Protein AF-A0A2N1M2Q6-F1 (afdb_monomer_lite)

pLDDT: mean 90.95, std 6.8, range [51.56, 96.12]

Structure (mmCIF, N/CA/C/O backbone):
data_AF-A0A2N1M2Q6-F1
#
_entry.id   AF-A0A2N1M2Q6-F1
#
loop_
_atom_site.group_PDB
_atom_site.id
_atom_site.type_symbol
_atom_site.label_atom_id
_atom_site.label_alt_id
_atom_site.label_comp_id
_atom_site.label_asym_id
_atom_site.label_entity_id
_atom_site.label_seq_id
_atom_site.pdbx_PDB_ins_code
_atom_site.Cartn_x
_atom_site.Cartn_y
_atom_site.Cartn_z
_atom_site.occupancy
_atom_site.B_iso_or_equiv
_atom_site.auth_seq_id
_atom_site.auth_comp_id
_atom_site.auth_asym_id
_atom_site.auth_atom_id
_atom_site.pdbx_PDB_model_num
ATOM 1 N N . ASN A 1 1 ? -7.841 7.164 20.664 1.00 51.56 1 ASN A N 1
ATOM 2 C CA . ASN A 1 1 ? -8.918 8.031 20.147 1.00 51.56 1 ASN A CA 1
ATOM 3 C C . ASN A 1 1 ? -9.054 7.736 18.655 1.00 51.56 1 ASN A C 1
ATOM 5 O O . ASN A 1 1 ? -8.252 8.234 17.885 1.00 51.56 1 ASN A O 1
ATOM 9 N N . LEU A 1 2 ? -9.944 6.811 18.271 1.00 65.25 2 LEU A N 1
ATOM 10 C CA . LEU A 1 2 ? -10.084 6.329 16.882 1.00 65.25 2 LEU A CA 1
ATOM 11 C C . LEU A 1 2 ? -11.074 7.168 16.055 1.00 65.25 2 LEU A C 1
ATOM 13 O O . LEU A 1 2 ? -11.185 6.962 14.854 1.00 65.25 2 LEU A O 1
ATOM 17 N N . GLN A 1 3 ? -11.792 8.112 16.676 1.00 76.81 3 GLN A N 1
ATOM 18 C CA . GLN A 1 3 ? -12.879 8.841 16.012 1.00 76.81 3 GLN A CA 1
ATOM 19 C C . GLN A 1 3 ? -12.413 9.817 14.923 1.00 76.81 3 GLN A C 1
ATOM 21 O O . GLN A 1 3 ? -13.211 10.201 14.077 1.00 76.81 3 GLN A O 1
ATOM 26 N N . SER A 1 4 ? -11.136 10.205 14.919 1.00 84.25 4 SER A N 1
ATOM 27 C CA . SER A 1 4 ? -10.545 11.051 13.876 1.00 84.25 4 SER A CA 1
ATOM 28 C C . SER A 1 4 ? -9.769 10.268 12.815 1.00 84.25 4 SER A C 1
ATOM 30 O O . SER A 1 4 ? -9.248 10.875 11.878 1.00 84.25 4 SER A O 1
ATOM 32 N N . ALA A 1 5 ? -9.656 8.941 12.949 1.00 86.00 5 ALA A N 1
ATOM 33 C CA . ALA A 1 5 ? -8.937 8.131 11.978 1.00 86.00 5 ALA A CA 1
ATOM 34 C C . ALA A 1 5 ? -9.728 8.067 10.667 1.00 86.00 5 ALA A C 1
ATOM 36 O O . ALA A 1 5 ? -10.920 7.760 10.657 1.00 86.00 5 ALA A O 1
ATOM 37 N N . LYS A 1 6 ? -9.053 8.346 9.552 1.00 91.06 6 LYS A N 1
ATOM 38 C CA . LYS A 1 6 ? -9.618 8.162 8.216 1.00 91.06 6 LYS A CA 1
ATOM 39 C C . LYS A 1 6 ? -9.254 6.767 7.724 1.00 91.06 6 LYS A C 1
ATOM 41 O O . LYS A 1 6 ? -8.096 6.368 7.815 1.00 91.06 6 LYS A O 1
ATOM 46 N N . VAL A 1 7 ? -10.241 6.035 7.216 1.00 90.62 7 VAL A N 1
ATOM 47 C CA . VAL A 1 7 ? -10.076 4.658 6.734 1.00 90.62 7 VAL A CA 1
ATOM 48 C C . VAL A 1 7 ? -10.533 4.583 5.286 1.00 90.62 7 VAL A C 1
ATOM 50 O O . VAL A 1 7 ? -11.584 5.119 4.940 1.00 90.62 7 VAL A O 1
ATOM 53 N N . GLY A 1 8 ? -9.725 3.936 4.447 1.00 90.62 8 GLY A N 1
ATOM 54 C CA . GLY A 1 8 ? -10.039 3.673 3.048 1.00 90.62 8 GLY A CA 1
ATOM 55 C C . GLY A 1 8 ? -10.245 2.180 2.825 1.00 90.62 8 GLY A C 1
ATOM 56 O O . GLY A 1 8 ? -9.461 1.367 3.310 1.00 90.62 8 GLY A O 1
ATOM 57 N N . TYR A 1 9 ? -11.294 1.831 2.087 1.00 92.88 9 TYR A N 1
ATOM 58 C CA . TYR A 1 9 ? -11.591 0.462 1.662 1.00 92.88 9 TYR A CA 1
ATOM 59 C C . TYR A 1 9 ? -11.471 0.375 0.143 1.00 92.88 9 TYR A C 1
ATOM 61 O O . TYR A 1 9 ? -11.612 1.392 -0.532 1.00 92.88 9 TYR A O 1
ATOM 69 N N . SER A 1 10 ? -11.211 -0.816 -0.398 1.00 93.88 10 SER A N 1
ATOM 70 C CA . SER A 1 10 ? -11.213 -0.966 -1.854 1.00 93.88 10 SER A CA 1
ATOM 71 C C . SER A 1 10 ? -12.609 -0.687 -2.415 1.00 93.88 10 SER A C 1
ATOM 73 O O . SER A 1 10 ? -13.612 -1.088 -1.824 1.00 93.88 10 SER A O 1
ATOM 75 N N . ASN A 1 11 ? -12.656 -0.052 -3.583 1.00 93.88 11 ASN A N 1
ATOM 76 C CA . ASN A 1 11 ? -13.874 0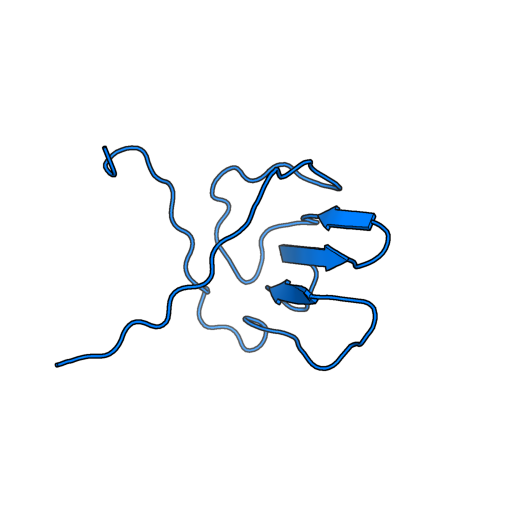.225 -4.338 1.00 93.88 11 ASN A CA 1
ATOM 77 C C . ASN A 1 11 ? -14.498 -1.038 -4.970 1.00 93.88 11 ASN A C 1
ATOM 79 O O . ASN A 1 11 ? -15.551 -0.942 -5.595 1.00 93.88 11 ASN A O 1
ATOM 83 N N . GLY A 1 12 ? -13.880 -2.214 -4.797 1.00 92.19 12 GLY A N 1
ATOM 84 C CA . GLY A 1 12 ? -14.378 -3.489 -5.322 1.00 92.19 12 GLY A CA 1
ATOM 85 C C . GLY A 1 12 ? -14.010 -3.749 -6.784 1.00 92.19 12 GLY A C 1
ATOM 86 O O . GLY A 1 12 ? -14.654 -4.575 -7.427 1.00 92.19 12 GLY A O 1
ATOM 87 N N . ASP A 1 13 ? -13.006 -3.045 -7.308 1.00 90.06 13 ASP A N 1
ATOM 88 C CA . ASP A 1 13 ? -12.417 -3.335 -8.614 1.00 90.06 13 ASP A CA 1
ATOM 89 C C . ASP A 1 13 ? -11.431 -4.518 -8.553 1.00 90.06 13 ASP A C 1
ATOM 91 O O . ASP A 1 13 ? -11.156 -5.088 -7.496 1.00 90.06 13 ASP A O 1
ATOM 95 N N . GLU A 1 14 ? -10.888 -4.900 -9.707 1.00 92.19 14 GLU A N 1
ATOM 96 C CA . GLU A 1 14 ? -9.914 -5.991 -9.834 1.00 92.19 14 GLU A CA 1
ATOM 97 C C . GLU A 1 14 ? -8.469 -5.577 -9.497 1.00 92.19 14 GLU A C 1
ATOM 99 O O . GLU A 1 14 ? -7.542 -6.374 -9.633 1.00 92.19 14 GLU A O 1
ATOM 104 N N . PHE A 1 15 ? -8.260 -4.340 -9.035 1.00 91.69 15 PHE A N 1
ATOM 105 C CA . PHE A 1 15 ? -6.943 -3.714 -8.915 1.00 91.69 15 PHE A CA 1
ATOM 106 C C . PHE A 1 15 ? -6.512 -3.467 -7.465 1.00 91.69 15 PHE A C 1
ATOM 108 O O . PHE A 1 15 ? -5.499 -2.806 -7.233 1.00 91.69 15 PHE A O 1
ATOM 115 N N . SER A 1 16 ? -7.227 -4.010 -6.474 1.00 93.19 16 SER A N 1
ATOM 116 C CA . SER A 1 16 ? -7.005 -3.703 -5.055 1.00 93.19 16 SER A CA 1
ATOM 117 C C . SER A 1 16 ? -5.557 -3.926 -4.601 1.00 93.19 16 SER A C 1
ATOM 119 O O . SER A 1 16 ? -4.949 -3.016 -4.045 1.00 93.19 16 SER A O 1
ATOM 121 N N . ILE A 1 17 ? -4.986 -5.109 -4.850 1.00 91.75 17 ILE A N 1
ATOM 122 C CA . ILE A 1 17 ? -3.646 -5.494 -4.382 1.00 91.75 17 ILE A CA 1
ATOM 123 C C . ILE A 1 17 ? -2.810 -5.977 -5.560 1.00 91.75 17 ILE A C 1
ATOM 125 O O . ILE A 1 17 ? -3.251 -6.817 -6.340 1.00 91.75 17 ILE A O 1
ATOM 129 N N . TYR A 1 18 ? -1.572 -5.499 -5.640 1.00 88.38 18 TYR A N 1
ATOM 130 C CA . TYR A 1 18 ? -0.561 -6.027 -6.548 1.00 88.38 18 TYR A CA 1
ATOM 131 C C . TYR A 1 18 ? 0.601 -6.607 -5.732 1.00 88.38 18 TYR A C 1
ATOM 133 O O . TYR A 1 18 ? 0.969 -6.072 -4.690 1.00 88.38 18 TYR A O 1
ATOM 141 N N . GLY A 1 19 ? 1.187 -7.718 -6.179 1.00 84.81 19 GLY A N 1
ATOM 142 C CA . GLY A 1 19 ? 2.242 -8.411 -5.439 1.00 84.81 19 GLY A CA 1
ATOM 143 C C . GLY A 1 19 ? 3.229 -9.139 -6.345 1.00 84.81 19 GLY A C 1
ATOM 144 O O . GLY A 1 19 ? 3.030 -9.237 -7.552 1.00 84.81 19 GLY A O 1
ATOM 145 N N . GLY A 1 20 ? 4.311 -9.653 -5.752 1.00 82.75 20 GLY A N 1
ATOM 146 C CA . GLY A 1 20 ? 5.301 -10.486 -6.449 1.00 82.75 20 GLY A CA 1
ATOM 147 C C . GLY A 1 20 ? 6.454 -9.735 -7.125 1.00 82.75 20 GLY A C 1
ATOM 148 O O . GLY A 1 20 ? 7.275 -10.365 -7.785 1.00 82.75 20 GLY A O 1
ATOM 149 N N . ASN A 1 21 ? 6.564 -8.413 -6.953 1.00 87.94 21 ASN A N 1
ATOM 150 C CA . ASN A 1 21 ? 7.708 -7.643 -7.448 1.00 87.94 21 ASN A CA 1
ATOM 151 C C . ASN A 1 21 ? 8.732 -7.402 -6.329 1.00 87.94 21 ASN A C 1
ATOM 153 O O . ASN A 1 21 ? 8.438 -6.709 -5.363 1.00 87.94 21 ASN A O 1
ATOM 157 N N . ILE A 1 22 ? 9.951 -7.920 -6.498 1.00 91.12 22 ILE A N 1
ATOM 158 C CA . ILE A 1 22 ? 11.039 -7.834 -5.508 1.00 91.12 22 ILE A CA 1
ATOM 159 C C . ILE A 1 22 ? 11.487 -6.399 -5.176 1.00 91.12 22 ILE A C 1
ATOM 161 O O . ILE A 1 22 ? 12.069 -6.162 -4.123 1.00 91.12 22 ILE A O 1
ATOM 165 N N . ASN A 1 23 ? 11.213 -5.430 -6.052 1.00 93.12 23 ASN A N 1
ATOM 166 C CA . ASN A 1 23 ? 11.587 -4.029 -5.840 1.00 93.12 23 ASN A CA 1
ATOM 1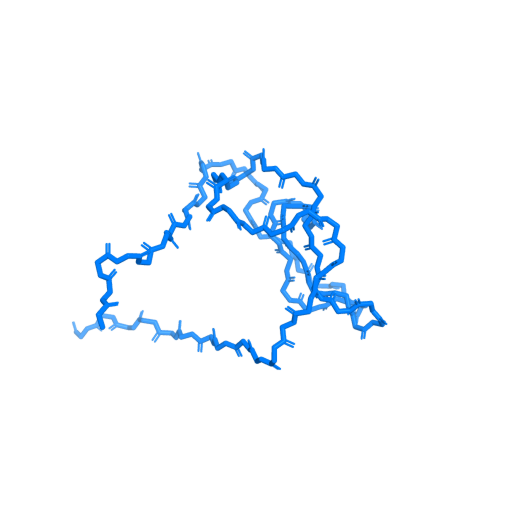67 C C . ASN A 1 23 ? 10.579 -3.254 -4.975 1.00 93.12 23 ASN A C 1
ATOM 169 O O . ASN A 1 23 ? 10.754 -2.050 -4.747 1.00 93.12 23 ASN A O 1
ATOM 173 N N . TYR A 1 24 ? 9.522 -3.923 -4.511 1.00 92.81 24 TYR A N 1
ATOM 174 C CA . TYR A 1 24 ? 8.426 -3.308 -3.781 1.00 92.81 24 TYR A CA 1
ATOM 175 C C . TYR A 1 24 ? 8.003 -4.149 -2.575 1.00 92.81 24 TYR A C 1
ATOM 177 O O . TYR A 1 24 ? 8.106 -5.373 -2.571 1.00 92.81 24 TYR A O 1
ATOM 185 N N . GLY A 1 25 ? 7.527 -3.457 -1.544 1.00 91.94 25 GLY A N 1
ATOM 186 C CA . GLY A 1 25 ? 6.787 -4.040 -0.434 1.00 91.94 25 GLY A CA 1
ATOM 187 C C . GLY A 1 25 ? 5.289 -4.091 -0.766 1.00 91.94 25 GLY A C 1
ATOM 188 O O . GLY A 1 25 ? 4.917 -4.557 -1.844 1.00 91.94 25 GLY A O 1
ATOM 189 N N . PRO A 1 26 ? 4.410 -3.600 0.126 1.00 92.44 26 PRO A N 1
ATOM 190 C CA . PRO A 1 26 ? 2.983 -3.489 -0.162 1.00 92.44 26 PRO A CA 1
ATOM 191 C C . PRO A 1 26 ? 2.689 -2.578 -1.362 1.00 92.44 26 PRO A C 1
ATOM 193 O O . PRO A 1 26 ? 3.248 -1.483 -1.462 1.00 92.44 26 PRO A O 1
ATOM 196 N N . LEU A 1 27 ? 1.782 -3.016 -2.238 1.00 94.62 27 LEU A N 1
ATOM 197 C CA . LEU A 1 27 ? 1.290 -2.262 -3.391 1.00 94.62 27 LEU A CA 1
ATOM 198 C C . LEU A 1 27 ? -0.238 -2.376 -3.484 1.00 94.62 27 LEU A C 1
ATOM 200 O O . LEU A 1 27 ? -0.793 -3.475 -3.496 1.00 94.62 27 LEU A O 1
ATOM 204 N N . PHE A 1 28 ? -0.902 -1.227 -3.589 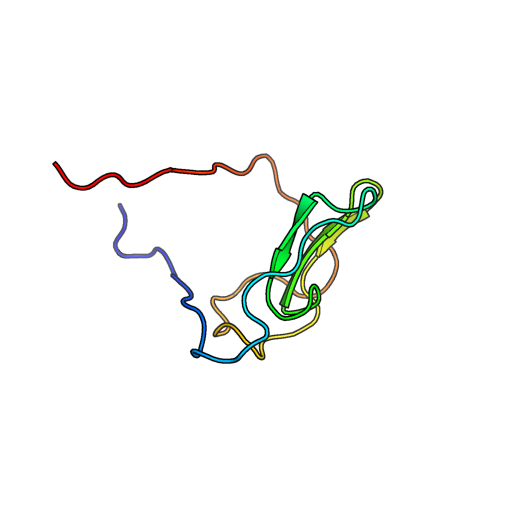1.00 94.88 28 PHE A N 1
ATOM 205 C CA . PHE A 1 28 ? -2.355 -1.077 -3.625 1.00 94.88 28 PHE A CA 1
ATOM 206 C C . PHE A 1 28 ? -2.785 -0.300 -4.879 1.00 94.88 28 PHE A C 1
ATOM 208 O O . PHE A 1 28 ? -2.062 0.594 -5.326 1.00 94.88 28 PHE A O 1
ATOM 215 N N . GLY A 1 29 ? -3.946 -0.635 -5.452 1.00 94.00 29 GLY A N 1
ATOM 216 C CA . GLY A 1 29 ? -4.521 0.043 -6.626 1.00 94.00 29 GLY A CA 1
ATOM 217 C C . GLY A 1 29 ? -3.613 -0.032 -7.852 1.00 94.00 29 GLY A C 1
ATOM 218 O O . GLY A 1 29 ? -3.020 0.970 -8.255 1.00 94.00 29 GLY A O 1
ATOM 219 N N . SER A 1 30 ? -3.388 -1.242 -8.377 1.00 87.19 30 SER A N 1
ATOM 220 C CA . SER A 1 30 ? -2.409 -1.521 -9.447 1.00 87.19 30 SER A CA 1
ATOM 221 C C . SER A 1 30 ? -0.990 -1.005 -9.147 1.00 87.19 30 SER A C 1
ATOM 223 O O . SER A 1 30 ? -0.207 -0.731 -10.057 1.00 87.19 30 SER A O 1
ATOM 225 N N . GLY A 1 31 ? -0.665 -0.824 -7.862 1.00 85.25 31 GLY A N 1
ATOM 226 C CA . GLY A 1 31 ? 0.610 -0.286 -7.388 1.00 85.25 31 GLY A CA 1
ATOM 227 C C . GLY A 1 31 ? 0.790 1.224 -7.558 1.00 85.25 31 GLY A C 1
ATOM 228 O O . GLY A 1 31 ? 1.917 1.702 -7.441 1.00 85.25 31 GLY A O 1
ATOM 229 N N . ASN A 1 32 ? -0.276 1.980 -7.830 1.0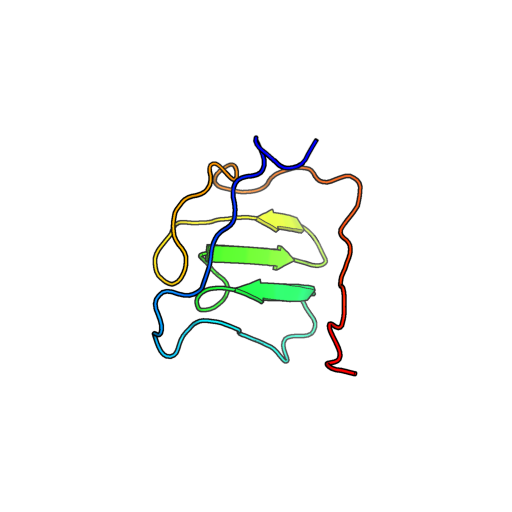0 88.50 32 ASN A N 1
ATOM 230 C CA . ASN A 1 32 ? -0.214 3.433 -8.018 1.00 88.50 32 ASN A CA 1
ATOM 231 C C . ASN A 1 32 ? -1.047 4.223 -7.001 1.00 88.50 32 ASN A C 1
ATOM 233 O O . ASN A 1 32 ? -0.723 5.385 -6.746 1.00 88.50 32 ASN A O 1
ATOM 237 N N . ASP A 1 33 ? -2.062 3.621 -6.378 1.00 95.12 33 ASP A N 1
ATOM 238 C CA . ASP A 1 33 ? -2.829 4.303 -5.328 1.00 95.12 33 ASP A CA 1
ATOM 239 C C . ASP A 1 33 ? -1.988 4.478 -4.056 1.00 95.12 33 ASP A C 1
ATOM 241 O O . ASP A 1 33 ? -1.943 5.556 -3.469 1.00 95.12 33 ASP A O 1
ATOM 245 N N . LEU A 1 34 ? -1.279 3.430 -3.637 1.00 95.38 34 LEU A N 1
ATOM 246 C CA . LEU A 1 34 ? -0.350 3.478 -2.512 1.00 95.38 34 LEU A CA 1
ATOM 247 C C . LEU A 1 34 ? 0.686 2.367 -2.669 1.00 95.38 34 LEU A C 1
ATOM 249 O O . LEU A 1 34 ? 0.333 1.220 -2.941 1.00 95.38 34 LEU A O 1
ATOM 253 N N . GLY A 1 35 ? 1.960 2.681 -2.468 1.00 95.06 35 GLY A N 1
ATOM 254 C CA . GLY A 1 35 ? 3.011 1.687 -2.597 1.00 95.06 35 GLY A CA 1
ATOM 255 C C . GLY A 1 35 ? 4.243 1.967 -1.760 1.00 95.06 35 GLY A C 1
ATOM 256 O O . GLY A 1 35 ? 4.551 3.116 -1.453 1.00 95.06 35 GLY A O 1
ATOM 257 N N . LEU A 1 36 ? 4.969 0.902 -1.426 1.00 95.06 36 LEU A N 1
ATOM 258 C CA . LEU A 1 36 ? 6.288 0.961 -0.806 1.00 95.06 36 LEU A CA 1
ATOM 259 C C . LEU A 1 36 ? 7.340 0.488 -1.809 1.00 95.06 36 LEU A C 1
ATOM 261 O O . LEU A 1 36 ? 7.433 -0.699 -2.109 1.00 95.06 36 LEU A O 1
ATOM 265 N N . SER A 1 37 ? 8.158 1.404 -2.317 1.00 93.44 37 SER A N 1
ATOM 266 C CA . SER A 1 37 ? 9.343 1.054 -3.102 1.00 93.44 37 SER A CA 1
ATOM 267 C C . SER A 1 37 ? 10.527 0.819 -2.170 1.00 93.44 37 SER A C 1
ATOM 269 O O . SER A 1 37 ? 10.815 1.663 -1.324 1.00 93.44 37 SER A O 1
ATOM 271 N N . VAL A 1 38 ? 11.266 -0.276 -2.366 1.00 90.56 38 VAL A N 1
ATOM 272 C CA . VAL A 1 38 ? 12.434 -0.618 -1.529 1.00 90.56 38 VAL A CA 1
ATOM 273 C C . VAL A 1 38 ? 13.478 0.506 -1.516 1.00 90.56 38 VAL A C 1
ATOM 275 O O . VAL A 1 38 ? 14.033 0.821 -0.469 1.00 90.56 38 VAL A O 1
ATOM 278 N N . ASN A 1 39 ? 13.696 1.168 -2.656 1.00 89.38 39 ASN A N 1
ATOM 279 C CA . ASN A 1 39 ? 14.709 2.223 -2.779 1.00 89.38 39 ASN A CA 1
ATOM 280 C C . ASN A 1 39 ? 14.162 3.633 -2.517 1.00 89.38 39 ASN A C 1
ATOM 282 O O . ASN A 1 39 ? 14.925 4.551 -2.222 1.00 89.38 39 ASN A O 1
ATOM 286 N N . ASN A 1 40 ? 12.847 3.830 -2.656 1.00 90.31 40 ASN A N 1
ATOM 287 C CA . ASN A 1 40 ? 12.245 5.162 -2.642 1.00 90.31 40 ASN A CA 1
ATOM 288 C C . ASN A 1 40 ? 11.276 5.404 -1.483 1.00 90.31 40 ASN A C 1
ATOM 290 O O . ASN A 1 40 ? 10.858 6.548 -1.318 1.00 90.3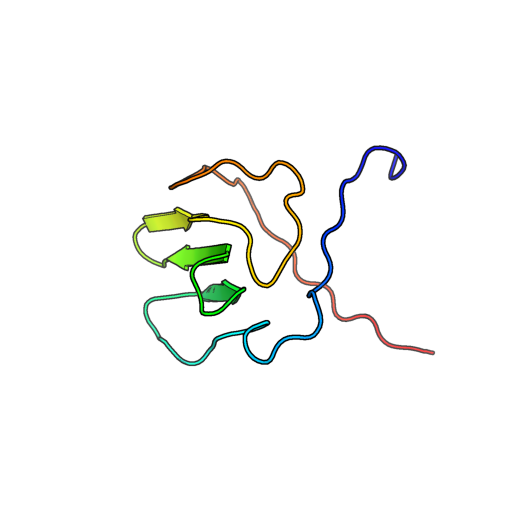1 40 ASN A O 1
ATOM 294 N N . GLY A 1 41 ? 10.985 4.405 -0.653 1.00 94.31 41 GLY A N 1
ATOM 295 C CA . GLY A 1 41 ? 10.025 4.513 0.441 1.00 94.31 41 GLY A CA 1
ATOM 296 C C . GLY A 1 41 ? 8.578 4.539 -0.054 1.00 94.31 41 GLY A C 1
ATOM 297 O O . GLY A 1 41 ? 8.274 4.066 -1.154 1.00 94.31 41 GLY A O 1
ATOM 298 N N . TRP A 1 42 ? 7.687 5.075 0.778 1.00 96.12 42 TRP A N 1
ATOM 299 C CA . TRP A 1 42 ? 6.266 5.155 0.464 1.00 96.12 42 TRP A CA 1
ATOM 300 C C . TRP A 1 42 ? 5.948 6.238 -0.563 1.00 96.12 42 TRP A C 1
ATOM 302 O O . TRP A 1 42 ? 6.527 7.330 -0.556 1.00 96.12 42 TRP A O 1
ATOM 312 N N . TYR A 1 43 ? 4.994 5.933 -1.434 1.00 95.69 43 TYR A N 1
ATOM 313 C CA . TYR A 1 43 ? 4.472 6.850 -2.432 1.00 95.69 43 TYR A CA 1
ATOM 314 C C . TYR A 1 43 ? 2.981 6.623 -2.682 1.00 95.69 43 TYR A C 1
ATOM 316 O O . TYR A 1 43 ? 2.457 5.527 -2.481 1.00 95.69 43 TYR A O 1
ATOM 324 N N . ARG A 1 44 ? 2.316 7.670 -3.167 1.00 95.50 44 ARG A N 1
ATOM 325 C CA . ARG A 1 44 ? 0.943 7.635 -3.679 1.00 95.50 44 ARG A CA 1
ATOM 326 C C . ARG A 1 44 ? 0.849 8.492 -4.937 1.00 95.50 44 ARG A C 1
ATOM 328 O O . ARG A 1 44 ? 1.269 9.646 -4.916 1.00 95.50 44 ARG A O 1
ATOM 335 N N . SER A 1 45 ? 0.278 7.964 -6.013 1.00 95.31 45 SER A N 1
ATOM 336 C CA . SER A 1 45 ? 0.138 8.700 -7.276 1.00 95.31 45 SER A CA 1
ATOM 337 C C . SER A 1 45 ? -1.245 9.335 -7.423 1.00 95.31 45 SER A C 1
ATOM 339 O O . SER A 1 45 ? -1.345 10.493 -7.821 1.00 95.31 45 SER A O 1
ATOM 341 N N . TYR A 1 46 ? -2.310 8.597 -7.106 1.00 94.25 46 TYR A N 1
ATOM 342 C CA . TYR A 1 46 ? -3.703 9.052 -7.201 1.00 94.25 46 TYR A CA 1
ATOM 343 C C . TYR A 1 46 ? -4.622 8.181 -6.324 1.00 94.25 46 TYR A C 1
ATOM 345 O O . TYR A 1 46 ? -4.146 7.412 -5.494 1.00 94.25 46 TYR A O 1
ATOM 353 N N . SER A 1 47 ? -5.939 8.350 -6.449 1.00 93.81 47 SER A N 1
ATOM 354 C CA . SER A 1 47 ? -6.951 7.470 -5.851 1.00 93.81 47 SER A CA 1
ATOM 355 C C . SER A 1 47 ? -7.876 6.968 -6.947 1.00 93.81 47 SER A C 1
ATOM 357 O O . SER A 1 47 ? -8.556 7.775 -7.581 1.00 93.81 47 SER A O 1
ATOM 359 N N . SER A 1 48 ? -7.885 5.659 -7.176 1.00 93.31 48 SER A N 1
ATOM 360 C CA . SER A 1 48 ? -8.735 5.000 -8.170 1.00 93.31 48 SER A CA 1
ATOM 361 C C . SER A 1 48 ? -9.448 3.787 -7.579 1.00 93.31 48 SER A C 1
ATOM 363 O O . SER A 1 48 ? -10.678 3.749 -7.546 1.00 93.31 48 SER A O 1
ATOM 365 N N . SER A 1 49 ? -8.679 2.852 -7.028 1.00 95.81 49 SER A N 1
ATOM 366 C CA . SER A 1 49 ? -9.149 1.626 -6.388 1.00 95.81 49 SER A CA 1
ATOM 367 C C . SER A 1 49 ? -9.458 1.816 -4.910 1.00 95.81 49 SER A C 1
ATOM 369 O O . SER A 1 49 ? -10.133 0.974 -4.318 1.00 95.81 49 SER A O 1
ATOM 371 N N . TYR A 1 50 ? -8.985 2.912 -4.312 1.00 95.75 50 TYR A N 1
ATOM 372 C CA . TYR A 1 50 ? -9.251 3.308 -2.931 1.00 95.75 50 TYR A CA 1
ATOM 373 C C . TYR A 1 50 ? -9.674 4.783 -2.847 1.00 95.75 50 TYR A C 1
ATOM 375 O O . TYR A 1 50 ? -9.177 5.615 -3.614 1.00 95.75 50 TYR A O 1
ATOM 383 N N . P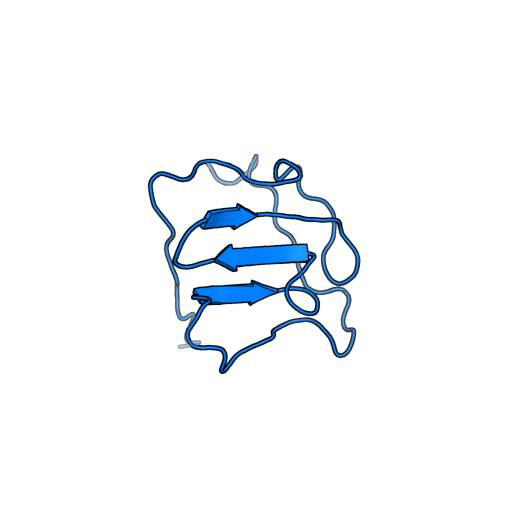RO A 1 51 ? -10.552 5.154 -1.896 1.00 94.75 51 PRO A N 1
ATOM 384 C CA . PRO A 1 51 ? -10.934 6.543 -1.677 1.00 94.75 51 PRO A CA 1
ATOM 385 C C . PRO A 1 51 ? -9.756 7.369 -1.149 1.00 94.75 51 PRO A C 1
ATOM 387 O O . PRO A 1 51 ? -8.870 6.861 -0.458 1.00 94.75 51 PRO A O 1
ATOM 390 N N . ASP A 1 52 ? -9.772 8.670 -1.436 1.00 94.81 52 ASP A N 1
ATOM 391 C CA . ASP A 1 52 ? -8.793 9.590 -0.864 1.00 94.81 52 ASP A CA 1
ATOM 392 C C . ASP A 1 52 ? -9.089 9.826 0.623 1.00 94.81 52 ASP A C 1
ATOM 394 O O . ASP A 1 52 ? -10.121 10.383 1.002 1.00 94.81 52 ASP A O 1
ATOM 398 N N . VAL A 1 53 ? -8.152 9.409 1.473 1.00 94.38 53 VAL A N 1
ATOM 399 C CA . VAL A 1 53 ? -8.211 9.588 2.930 1.00 94.38 53 VAL A CA 1
ATOM 400 C C . VAL A 1 53 ? -7.215 10.633 3.438 1.00 94.38 53 VAL A C 1
ATOM 402 O O . VAL A 1 53 ? -6.963 10.732 4.635 1.00 94.38 53 VAL A O 1
ATOM 405 N N . GLY A 1 54 ? -6.672 11.467 2.552 1.00 94.00 54 GLY A N 1
ATOM 406 C CA . GLY A 1 54 ? -5.729 12.534 2.878 1.00 94.00 54 GLY A CA 1
ATOM 407 C C . GLY A 1 54 ? -4.282 12.066 3.019 1.00 94.00 54 GLY A C 1
ATOM 408 O O . GLY A 1 54 ? -3.519 12.701 3.744 1.00 94.00 54 GLY A O 1
ATOM 409 N N . ILE A 1 55 ? -3.901 10.972 2.351 1.00 93.94 55 ILE A N 1
ATOM 410 C CA . ILE A 1 55 ? -2.493 10.559 2.247 1.00 93.94 55 ILE A CA 1
ATOM 411 C C . ILE A 1 55 ? -1.789 11.501 1.255 1.00 93.94 55 ILE A C 1
ATOM 413 O O . ILE A 1 55 ? -2.328 11.722 0.162 1.00 93.94 55 ILE A O 1
ATOM 417 N N . PRO A 1 56 ? -0.603 12.048 1.587 1.00 94.81 56 PRO A N 1
ATOM 418 C CA . PRO A 1 56 ? 0.128 12.935 0.689 1.00 94.81 56 PRO A CA 1
ATOM 419 C C . PRO A 1 56 ? 0.391 12.304 -0.681 1.00 94.81 56 PRO A C 1
ATOM 421 O O . PRO A 1 56 ? 0.697 11.118 -0.781 1.00 94.81 56 PRO A O 1
ATOM 424 N N . LEU A 1 57 ? 0.290 13.114 -1.734 1.00 96.00 57 LEU A N 1
ATOM 425 C CA . LEU A 1 57 ? 0.688 12.714 -3.082 1.00 96.00 57 LEU A CA 1
ATOM 426 C C . LEU A 1 57 ? 2.216 12.659 -3.209 1.00 96.00 57 LEU A C 1
ATOM 428 O O . LEU A 1 57 ? 2.942 13.387 -2.529 1.00 96.00 57 LEU A O 1
ATOM 432 N N . ASN A 1 58 ? 2.679 11.871 -4.174 1.00 95.88 58 ASN A N 1
ATOM 433 C CA . ASN A 1 58 ? 4.076 11.559 -4.449 1.00 95.88 58 ASN A CA 1
ATOM 434 C C . ASN A 1 58 ? 4.741 10.827 -3.277 1.00 95.88 58 ASN A C 1
ATOM 436 O O . ASN A 1 58 ? 4.086 10.149 -2.488 1.00 95.88 58 ASN A O 1
ATOM 440 N N . LYS A 1 59 ? 6.068 10.909 -3.202 1.00 95.75 59 LYS A N 1
ATOM 441 C CA . LYS A 1 59 ? 6.851 10.325 -2.118 1.00 95.75 59 LYS A CA 1
ATOM 442 C C . LYS A 1 59 ? 6.562 11.048 -0.805 1.00 95.75 59 LYS A C 1
ATOM 444 O O . LYS A 1 59 ? 6.653 12.273 -0.740 1.00 95.75 59 LYS A O 1
ATOM 449 N N . PHE A 1 60 ? 6.316 10.284 0.252 1.00 95.12 60 PHE A N 1
ATOM 450 C CA . PHE A 1 60 ? 6.127 10.815 1.597 1.00 95.12 60 PHE A CA 1
ATOM 451 C C . PHE A 1 60 ? 6.934 10.025 2.625 1.00 95.12 60 PHE A C 1
ATOM 453 O O . PHE A 1 60 ? 7.390 8.909 2.374 1.00 95.12 60 PHE A O 1
ATOM 460 N N . LYS A 1 61 ? 7.180 10.656 3.774 1.00 93.19 61 LYS A N 1
ATOM 461 C CA . LYS A 1 61 ? 7.910 10.032 4.876 1.00 93.19 61 LYS A CA 1
ATOM 462 C C . LYS A 1 61 ? 6.940 9.300 5.790 1.00 93.19 61 LYS A C 1
ATOM 464 O O . LYS A 1 61 ? 5.867 9.811 6.096 1.00 93.19 61 LYS A O 1
ATOM 469 N N . THR A 1 62 ? 7.371 8.138 6.241 1.00 91.25 62 THR A N 1
ATOM 470 C CA . THR A 1 62 ? 6.733 7.334 7.278 1.00 91.25 62 THR A CA 1
ATOM 471 C C . THR A 1 62 ? 7.825 6.910 8.241 1.00 91.25 62 THR A C 1
ATOM 473 O O . THR A 1 62 ? 8.921 6.584 7.778 1.00 91.25 62 THR A O 1
ATOM 476 N N . ASP A 1 63 ? 7.525 6.877 9.530 1.00 91.38 63 ASP A N 1
ATOM 477 C CA . ASP A 1 63 ? 8.447 6.308 10.511 1.00 91.38 63 ASP A CA 1
ATOM 478 C C . ASP A 1 63 ? 8.337 4.777 10.482 1.00 91.38 63 ASP A C 1
ATOM 480 O O . ASP A 1 63 ? 9.299 4.104 10.128 1.00 91.38 63 ASP A O 1
ATOM 484 N N . ASP A 1 64 ? 7.123 4.251 10.680 1.00 91.88 64 ASP A N 1
ATOM 485 C CA . ASP A 1 64 ? 6.822 2.816 10.694 1.00 91.88 64 ASP A CA 1
ATOM 486 C C . ASP A 1 64 ? 5.492 2.496 9.983 1.00 91.88 64 ASP A C 1
ATOM 488 O O . ASP A 1 64 ? 4.672 3.382 9.721 1.00 91.88 64 ASP A O 1
ATOM 492 N N . TYR A 1 65 ? 5.266 1.213 9.678 1.00 91.56 65 TYR A N 1
ATOM 493 C CA . TYR A 1 65 ? 3.956 0.683 9.290 1.00 91.56 65 TYR A CA 1
ATOM 494 C C . TYR A 1 65 ? 3.704 -0.668 9.965 1.00 91.56 65 TYR A C 1
ATOM 496 O O . TYR A 1 65 ? 4.622 -1.465 10.150 1.00 91.56 65 TYR A O 1
ATOM 504 N N . GLU A 1 66 ? 2.446 -0.940 10.304 1.00 93.50 66 GLU A N 1
ATOM 505 C CA . GLU A 1 66 ? 2.036 -2.148 11.021 1.00 93.50 66 GLU A CA 1
ATOM 506 C C . GLU A 1 66 ? 1.028 -2.947 10.185 1.00 93.50 66 GLU A C 1
ATOM 508 O O . GLU A 1 66 ? 0.151 -2.378 9.531 1.00 93.50 66 GLU A O 1
ATOM 513 N N . VAL A 1 67 ? 1.146 -4.278 10.202 1.00 91.25 67 VAL A N 1
ATOM 514 C CA . VAL A 1 67 ? 0.233 -5.195 9.504 1.00 91.25 67 VAL A CA 1
ATOM 515 C C . VAL A 1 67 ? -0.435 -6.099 10.529 1.00 91.25 67 VAL A C 1
ATOM 517 O O . VAL A 1 67 ? 0.236 -6.779 11.303 1.00 91.25 67 VAL A O 1
ATOM 520 N N . PHE A 1 68 ? -1.766 -6.134 10.508 1.00 91.12 68 PHE A N 1
ATOM 521 C CA . PHE A 1 68 ? -2.570 -6.904 11.452 1.00 91.12 68 PHE A CA 1
ATOM 522 C C . PHE A 1 68 ? -3.369 -7.989 10.729 1.00 91.12 68 PHE A C 1
ATOM 524 O O . PHE A 1 68 ? -4.095 -7.702 9.777 1.00 91.12 68 PHE A O 1
ATOM 531 N N . LEU A 1 69 ? -3.283 -9.230 11.214 1.00 92.50 69 LEU A N 1
ATOM 532 C CA . LEU A 1 69 ? -4.170 -10.317 10.802 1.00 92.50 69 LEU A CA 1
ATOM 533 C C . LEU A 1 69 ? -5.366 -10.380 11.757 1.00 92.50 69 LEU A C 1
ATOM 535 O O . LEU A 1 69 ? -5.218 -10.723 12.929 1.00 92.50 69 LEU A O 1
ATOM 539 N N . VAL A 1 70 ? -6.558 -10.072 11.249 1.00 90.56 70 VAL A N 1
ATOM 540 C CA . VAL A 1 70 ? -7.797 -10.168 12.029 1.00 90.56 70 VAL A CA 1
ATOM 541 C C . VAL A 1 70 ? -8.405 -11.556 11.841 1.00 90.56 70 VAL A C 1
ATOM 543 O O . VAL A 1 70 ? -8.919 -11.874 10.770 1.00 90.56 70 VAL A O 1
ATOM 546 N N . VAL A 1 71 ? -8.373 -12.378 12.891 1.00 93.75 71 VAL A N 1
ATOM 547 C CA . VAL A 1 71 ? -9.033 -13.692 12.921 1.00 93.75 71 VAL A CA 1
ATOM 548 C C . VAL A 1 71 ? -10.362 -13.598 13.665 1.00 93.75 71 VAL A C 1
ATOM 550 O O . VAL A 1 71 ? -10.441 -13.020 14.751 1.00 93.75 71 VAL A O 1
ATOM 553 N N . LYS A 1 72 ? -11.426 -14.161 13.082 1.00 89.00 72 LYS A N 1
ATOM 554 C CA . LYS A 1 72 ? -12.671 -14.382 13.828 1.00 89.00 72 LYS A CA 1
ATOM 555 C C . LYS A 1 72 ? -12.429 -15.488 14.858 1.00 89.00 72 LYS A C 1
ATOM 557 O O . LYS A 1 72 ? -11.722 -16.447 14.558 1.00 89.00 72 LYS A O 1
ATOM 562 N N . LYS A 1 73 ? -12.986 -15.308 16.056 1.00 76.88 73 LYS A N 1
ATOM 563 C CA . LYS A 1 73 ? -13.017 -16.345 17.091 1.00 76.88 73 LYS A CA 1
ATOM 564 C C . LYS A 1 73 ? -14.064 -17.399 16.769 1.00 76.88 73 LYS A C 1
ATOM 566 O O . LYS A 1 73 ? -15.101 -17.009 16.186 1.00 76.88 73 LYS A O 1
#

Organism: NCBI:txid588596

Radius of gyration: 13.04 Å; chains: 1; bounding box: 29×29×30 Å

Sequence (73 aa):
NLQSAKVGYSNGDEFSIYGGNINYGPLFGSGNDLGLSVNNGWYRSYSSSYPDVGIPLNKFKTDDYEVFLVVKK

Secondary structure (DSSP, 8-state):
--TT-------SSTTSEE---TTEEEEETTTTSEEEETTTEEEE---SSS---SPPSEEE--S----------

Foldseek 3Di:
DCPPDFDKDFPPDPQAWDDDDPQWDTAGRVNAQWTQGPVQGIAHDHDDRIDDRPDDHGGDDDPDDDDDDDDDD